Protein AF-A0AAX3UAV7-F1 (afdb_monomer)

Nearest PDB structures (foldseek):
  7ljc-assembly1_A  TM=6.115E-01  e=1.848E+00  Homo sapiens
  2ltr-assembly1_A  TM=4.407E-01  e=1.629E+00  Caenorhabditis elegans
  2zl1-assembly1_B  TM=4.610E-01  e=5.394E+00  unclassified
  5yk3-assembly2_B  TM=4.306E-01  e=4.465E+00  Homo sapiens

Structure (mmCIF, N/CA/C/O backbone):
data_AF-A0AAX3UAV7-F1
#
_entry.id   AF-A0AAX3UAV7-F1
#
loop_
_atom_site.group_PDB
_atom_site.id
_atom_site.type_symbol
_atom_site.label_atom_id
_atom_site.label_alt_id
_atom_site.label_comp_id
_atom_site.label_asym_id
_atom_site.label_entity_id
_atom_site.label_seq_id
_atom_site.pdbx_PDB_ins_code
_atom_site.Cartn_x
_atom_site.Cartn_y
_atom_site.Cartn_z
_atom_site.occupancy
_atom_site.B_iso_or_equiv
_atom_site.auth_seq_id
_atom_site.auth_comp_id
_atom_site.auth_asym_id
_atom_site.auth_atom_id
_atom_site.pdbx_PDB_model_num
ATOM 1 N N . MET A 1 1 ? 2.456 4.633 7.209 1.00 72.44 1 MET A N 1
ATOM 2 C CA . MET A 1 1 ? 3.830 4.374 6.747 1.00 72.44 1 MET A CA 1
ATOM 3 C C . MET A 1 1 ? 3.957 2.899 6.412 1.00 72.44 1 MET A C 1
ATOM 5 O O . MET A 1 1 ? 4.343 2.086 7.249 1.00 72.44 1 MET A O 1
ATOM 9 N N . GLY A 1 2 ? 3.514 2.546 5.212 1.00 84.94 2 GLY A N 1
ATOM 10 C CA . GLY A 1 2 ? 3.714 1.249 4.601 1.00 84.94 2 GLY A CA 1
ATOM 11 C C . GLY A 1 2 ? 5.12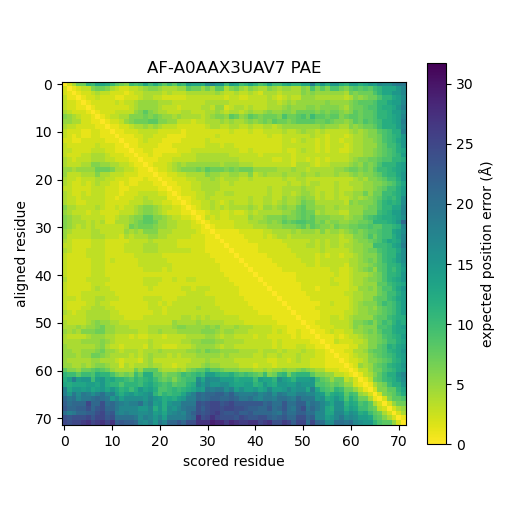9 1.123 4.044 1.00 84.94 2 GLY A C 1
ATOM 12 O O . GLY A 1 2 ? 5.794 2.110 3.741 1.00 84.94 2 GLY A O 1
ATOM 13 N N . VAL A 1 3 ? 5.586 -0.112 3.898 1.00 91.00 3 VAL A N 1
ATOM 14 C CA . VAL A 1 3 ? 6.913 -0.464 3.402 1.00 91.00 3 VAL A CA 1
ATOM 15 C C . VAL A 1 3 ? 6.756 -1.403 2.213 1.00 91.00 3 VAL A C 1
ATOM 17 O O . VAL A 1 3 ? 5.985 -2.365 2.265 1.00 91.00 3 VAL A O 1
ATOM 20 N N . LEU A 1 4 ? 7.505 -1.133 1.145 1.00 91.62 4 LEU A N 1
ATOM 21 C CA . LEU A 1 4 ? 7.647 -2.029 0.004 1.00 91.62 4 LEU A CA 1
ATOM 22 C C . LEU A 1 4 ? 8.941 -2.833 0.165 1.00 91.62 4 LEU A C 1
ATOM 24 O O . LEU A 1 4 ? 10.030 -2.269 0.157 1.00 91.62 4 LEU A O 1
ATOM 28 N N . ASN A 1 5 ? 8.815 -4.148 0.300 1.00 91.44 5 ASN A N 1
ATOM 29 C CA . ASN A 1 5 ? 9.933 -5.081 0.418 1.00 91.44 5 ASN A CA 1
ATOM 30 C C . ASN A 1 5 ? 9.992 -6.013 -0.798 1.00 91.44 5 ASN A C 1
ATOM 32 O O . ASN A 1 5 ? 9.017 -6.140 -1.536 1.00 91.44 5 ASN A O 1
ATOM 36 N 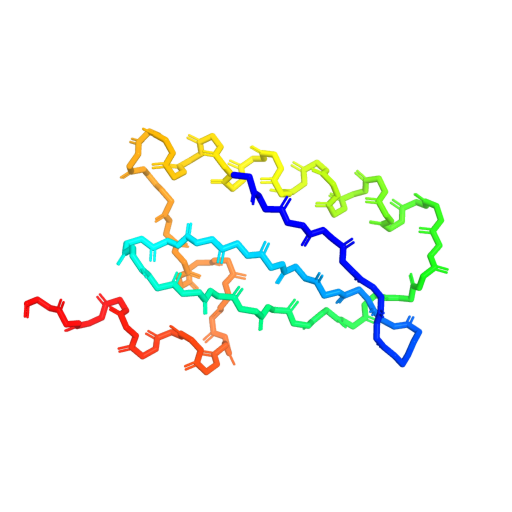N . VAL A 1 6 ? 11.108 -6.717 -0.977 1.00 91.44 6 VAL A N 1
ATOM 37 C CA . VAL A 1 6 ? 11.255 -7.771 -1.992 1.00 91.44 6 VAL A CA 1
ATOM 38 C C . VAL A 1 6 ? 11.525 -9.097 -1.288 1.00 91.44 6 VAL A C 1
ATOM 40 O O . VAL A 1 6 ? 12.371 -9.182 -0.401 1.00 91.44 6 VAL A O 1
ATOM 43 N N . ARG A 1 7 ? 10.784 -10.144 -1.654 1.00 89.31 7 ARG A N 1
ATOM 44 C CA . ARG A 1 7 ? 10.962 -11.509 -1.148 1.00 89.31 7 ARG A CA 1
ATOM 45 C C . ARG A 1 7 ? 10.886 -12.490 -2.308 1.00 89.31 7 ARG A C 1
ATOM 47 O O . ARG A 1 7 ? 9.897 -12.503 -3.035 1.00 89.31 7 ARG A O 1
ATOM 54 N N . ASN A 1 8 ? 11.914 -13.322 -2.464 1.00 88.31 8 ASN A N 1
ATOM 55 C CA . ASN A 1 8 ? 12.023 -14.305 -3.550 1.00 88.31 8 ASN A CA 1
ATOM 56 C C . ASN A 1 8 ? 11.826 -13.664 -4.943 1.00 88.31 8 ASN A C 1
ATOM 58 O O . ASN A 1 8 ? 11.089 -14.189 -5.773 1.00 88.31 8 ASN A O 1
ATOM 62 N N . GLY A 1 9 ? 12.405 -12.476 -5.158 1.00 87.31 9 GLY A N 1
ATOM 63 C CA . GLY A 1 9 ? 12.293 -11.724 -6.417 1.00 87.31 9 GLY A CA 1
ATOM 64 C C . GLY A 1 9 ? 10.929 -11.076 -6.679 1.00 87.31 9 GLY A C 1
ATOM 65 O O . GLY A 1 9 ? 10.719 -10.526 -7.758 1.00 87.31 9 GLY A O 1
ATOM 66 N N . LYS A 1 10 ? 10.002 -11.130 -5.714 1.00 89.81 10 LYS A N 1
ATOM 67 C CA . LYS A 1 10 ? 8.656 -10.557 -5.815 1.00 89.81 10 LYS A CA 1
ATOM 68 C C . LYS A 1 10 ? 8.428 -9.467 -4.783 1.00 89.81 10 LYS A C 1
ATOM 70 O O . LYS A 1 10 ? 8.909 -9.566 -3.654 1.00 89.81 10 LYS A O 1
ATOM 75 N N . PHE A 1 11 ? 7.643 -8.457 -5.134 1.00 91.69 11 PHE A N 1
ATOM 76 C CA . PHE A 1 11 ? 7.333 -7.385 -4.194 1.00 91.69 11 PHE A CA 1
ATOM 77 C C . PHE A 1 11 ? 6.335 -7.809 -3.120 1.00 91.69 11 PHE A C 1
ATOM 79 O O . PHE A 1 11 ? 5.368 -8.524 -3.390 1.00 91.69 11 PHE A O 1
ATOM 86 N N . VAL A 1 12 ? 6.550 -7.295 -1.915 1.00 91.19 12 VAL A N 1
ATOM 87 C CA . VAL A 1 12 ? 5.713 -7.472 -0.737 1.00 91.19 12 VAL A CA 1
ATOM 88 C C . VAL A 1 12 ? 5.352 -6.098 -0.184 1.00 91.19 12 VAL A C 1
ATOM 90 O O . VAL A 1 12 ? 6.223 -5.357 0.269 1.00 91.19 12 VAL A O 1
ATOM 93 N N . LEU A 1 13 ? 4.064 -5.778 -0.200 1.00 91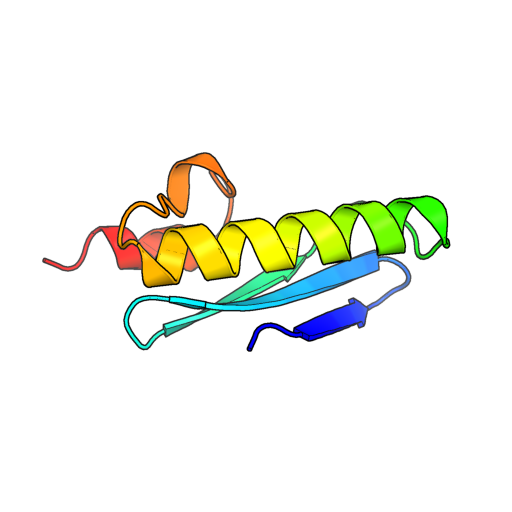.69 13 LEU A N 1
ATOM 94 C CA . LEU A 1 13 ? 3.490 -4.591 0.419 1.00 91.69 13 LEU A CA 1
ATOM 95 C C . LEU A 1 13 ? 3.227 -4.894 1.893 1.00 91.69 13 LEU A C 1
ATOM 97 O O . LEU A 1 13 ? 2.558 -5.873 2.225 1.00 91.69 13 LEU A O 1
ATOM 101 N N . GLN A 1 14 ? 3.742 -4.064 2.789 1.00 90.56 14 GLN A N 1
ATOM 102 C CA . GLN A 1 14 ? 3.516 -4.196 4.220 1.00 90.56 14 GLN A CA 1
ATOM 103 C C . GLN A 1 14 ? 2.955 -2.890 4.763 1.00 90.56 14 GLN A C 1
ATOM 105 O O . GLN A 1 14 ? 3.597 -1.855 4.654 1.00 90.56 14 GLN A O 1
ATOM 110 N N . PHE A 1 15 ? 1.772 -2.917 5.362 1.00 90.25 15 PHE A N 1
ATOM 111 C CA . PHE A 1 15 ? 1.145 -1.726 5.936 1.00 90.25 15 PHE A CA 1
ATOM 112 C C . PHE A 1 15 ? 0.285 -2.104 7.143 1.00 90.25 15 PHE A C 1
ATOM 114 O O . PHE A 1 15 ? 0.117 -3.285 7.457 1.00 90.25 15 PHE A O 1
ATOM 121 N N . ARG A 1 16 ? -0.204 -1.099 7.870 1.00 87.88 16 ARG A N 1
ATOM 122 C CA . ARG A 1 16 ? -1.146 -1.296 8.973 1.00 87.88 16 ARG A CA 1
ATOM 123 C C . ARG A 1 16 ? -2.502 -0.728 8.592 1.00 87.88 16 ARG A C 1
ATOM 125 O O . ARG A 1 16 ? -2.565 0.398 8.111 1.00 87.88 16 ARG A O 1
ATOM 132 N N . TYR A 1 17 ? -3.553 -1.493 8.842 1.00 86.94 17 TYR A N 1
ATOM 133 C CA . TYR A 1 17 ? -4.939 -1.078 8.664 1.00 86.94 17 TYR A CA 1
ATOM 134 C C . TYR A 1 17 ? -5.745 -1.558 9.873 1.00 86.94 17 TYR A C 1
ATOM 136 O O . TYR A 1 17 ? -5.592 -2.706 10.286 1.00 86.94 17 TYR A O 1
ATOM 144 N N . ARG A 1 18 ? -6.527 -0.663 10.495 1.00 85.50 18 ARG A N 1
ATOM 145 C CA . ARG A 1 18 ? -7.325 -0.942 11.710 1.00 85.50 18 ARG A CA 1
ATOM 146 C C . ARG A 1 18 ? -6.548 -1.668 12.824 1.00 85.50 18 ARG A C 1
ATOM 148 O O . ARG A 1 18 ? -7.012 -2.636 13.409 1.00 85.50 18 ARG A O 1
ATOM 155 N N . GLY A 1 19 ? -5.312 -1.233 13.080 1.00 84.00 19 GLY A N 1
ATOM 156 C CA . GLY A 1 19 ? -4.441 -1.828 14.105 1.00 84.00 19 GLY A CA 1
ATOM 157 C C . GLY A 1 19 ? -3.792 -3.163 13.719 1.00 84.00 19 GLY A C 1
ATOM 158 O O . GLY A 1 19 ? -2.873 -3.608 14.407 1.00 84.00 19 GLY A O 1
ATOM 159 N N . GLN A 1 20 ? -4.168 -3.772 12.591 1.00 85.06 20 GLN A N 1
ATOM 160 C CA . GLN A 1 20 ? -3.585 -5.025 12.135 1.00 85.06 20 GLN A CA 1
ATOM 161 C C . GLN A 1 20 ? -2.472 -4.814 11.107 1.00 85.06 20 GLN A C 1
ATOM 163 O O . GLN A 1 20 ? -2.520 -3.918 10.265 1.00 85.06 20 GLN A O 1
ATOM 168 N N . ARG A 1 21 ? -1.438 -5.661 11.174 1.00 88.19 21 ARG A N 1
ATOM 169 C CA . ARG A 1 21 ? -0.350 -5.687 10.194 1.00 88.19 21 ARG A CA 1
ATOM 170 C C . ARG A 1 21 ? -0.743 -6.538 8.987 1.00 88.19 21 ARG A C 1
ATOM 172 O O . ARG A 1 21 ? -0.748 -7.762 9.084 1.00 88.19 21 ARG A O 1
ATOM 179 N N . CYS A 1 22 ? -0.961 -5.894 7.849 1.00 87.69 22 CYS A N 1
ATOM 180 C CA . CYS A 1 22 ? -1.223 -6.545 6.572 1.00 87.69 22 CYS A CA 1
ATOM 181 C C . CYS A 1 22 ? 0.091 -6.764 5.809 1.00 87.69 22 CYS A C 1
ATOM 183 O O . CYS A 1 22 ? 0.970 -5.892 5.798 1.00 87.69 22 CYS A O 1
ATOM 185 N N . ARG A 1 23 ? 0.247 -7.935 5.181 1.00 89.62 23 ARG A N 1
ATOM 186 C CA . ARG A 1 23 ? 1.433 -8.284 4.389 1.00 89.62 23 ARG A CA 1
ATOM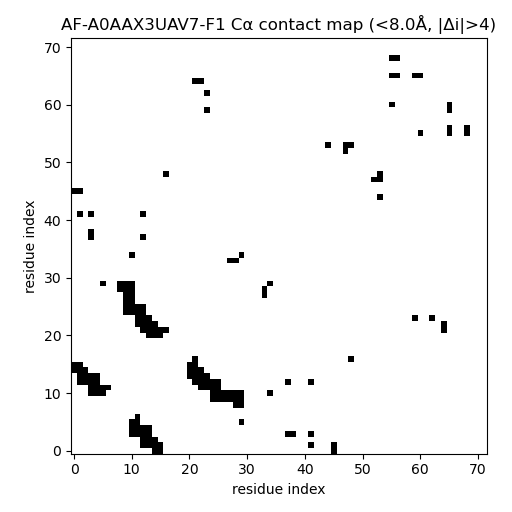 187 C C . ARG A 1 23 ? 1.015 -8.984 3.103 1.00 89.62 23 ARG A C 1
ATOM 189 O O . ARG A 1 23 ? 0.781 -10.187 3.102 1.00 89.62 23 ARG A O 1
ATOM 196 N N . GLU A 1 24 ? 1.045 -8.235 2.010 1.00 89.12 24 GLU A N 1
ATOM 197 C CA . GLU A 1 24 ? 0.570 -8.682 0.706 1.00 89.12 24 GLU A CA 1
ATOM 198 C C . GLU A 1 24 ? 1.718 -8.925 -0.257 1.00 89.12 24 GLU A C 1
ATOM 200 O O . GLU A 1 24 ? 2.438 -8.003 -0.641 1.00 89.12 24 GLU A O 1
ATOM 205 N N . GLN A 1 25 ? 1.897 -10.182 -0.659 1.00 88.44 25 GLN A N 1
ATOM 206 C CA . GLN A 1 25 ? 2.867 -10.546 -1.683 1.00 88.44 25 GLN A CA 1
ATOM 207 C C . GLN A 1 25 ? 2.231 -10.451 -3.069 1.00 88.44 25 GLN A C 1
ATOM 209 O O . GLN A 1 25 ? 1.191 -11.041 -3.346 1.00 88.44 25 GLN A O 1
ATOM 214 N N . THR A 1 26 ? 2.900 -9.738 -3.965 1.00 87.69 26 THR A N 1
ATOM 215 C CA . THR A 1 26 ? 2.497 -9.602 -5.365 1.00 87.69 26 THR A CA 1
ATOM 216 C C . THR A 1 26 ? 3.188 -10.652 -6.235 1.00 87.69 26 THR A C 1
ATOM 218 O O . THR A 1 26 ? 4.182 -11.262 -5.840 1.00 87.69 26 THR A O 1
ATOM 221 N N . GLN A 1 27 ? 2.687 -10.856 -7.454 1.00 87.81 27 GLN A N 1
ATOM 222 C CA . GLN A 1 27 ? 3.358 -11.689 -8.462 1.00 87.81 27 GLN A CA 1
ATOM 223 C C . GLN A 1 27 ? 4.344 -10.895 -9.336 1.00 87.81 27 GLN A C 1
ATOM 225 O O . GLN A 1 27 ? 4.933 -11.455 -10.257 1.00 87.81 27 GLN A O 1
ATOM 230 N N . LEU A 1 28 ? 4.525 -9.600 -9.061 1.00 88.38 28 LEU A N 1
ATOM 231 C CA . LEU A 1 28 ? 5.372 -8.720 -9.857 1.00 88.38 28 LEU A CA 1
ATOM 232 C C . LEU A 1 28 ? 6.847 -8.945 -9.527 1.00 88.38 28 LEU A C 1
ATOM 234 O O . LEU A 1 28 ? 7.230 -8.934 -8.357 1.00 88.38 28 LEU A O 1
ATOM 238 N N . HIS A 1 29 ? 7.653 -9.098 -10.575 1.00 88.88 29 HIS A N 1
ATOM 239 C CA . HIS A 1 29 ? 9.107 -9.194 -10.480 1.00 88.88 29 HIS A CA 1
ATOM 240 C C . HIS A 1 29 ? 9.725 -7.851 -10.099 1.00 88.88 29 HIS A C 1
ATOM 242 O O . HIS A 1 29 ? 9.218 -6.802 -10.519 1.00 88.88 29 HIS A O 1
ATOM 248 N N . ASP A 1 30 ? 10.833 -7.911 -9.359 1.00 89.50 30 ASP A N 1
ATOM 249 C CA . ASP A 1 30 ? 11.621 -6.743 -8.976 1.00 89.50 30 ASP A CA 1
ATOM 250 C C . ASP A 1 30 ? 12.222 -6.045 -10.203 1.00 89.50 30 ASP A C 1
ATOM 252 O O . ASP A 1 30 ? 13.225 -6.464 -10.775 1.00 89.50 30 ASP A O 1
ATOM 256 N N . ASN A 1 31 ? 11.549 -4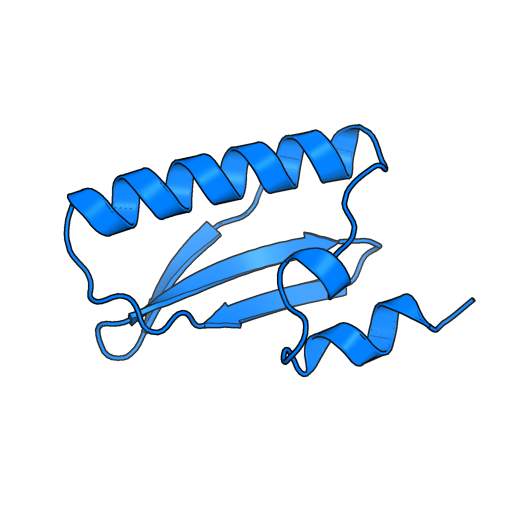.985 -10.647 1.00 92.56 31 ASN A N 1
ATOM 257 C CA . ASN A 1 31 ? 12.042 -4.075 -11.665 1.00 92.56 31 ASN A CA 1
ATOM 258 C C . ASN A 1 31 ? 11.578 -2.643 -11.352 1.00 92.56 31 ASN A C 1
ATOM 260 O O . ASN A 1 31 ? 10.617 -2.415 -10.609 1.00 92.56 31 ASN A O 1
ATOM 264 N N . LYS A 1 32 ? 12.254 -1.654 -11.945 1.00 91.56 32 LYS A N 1
ATOM 265 C CA . LYS A 1 32 ? 12.027 -0.231 -11.644 1.00 91.56 32 LYS A CA 1
ATOM 266 C C . LYS A 1 32 ? 10.602 0.237 -11.972 1.00 91.56 32 LYS A C 1
ATOM 268 O O . LYS A 1 32 ? 10.024 1.024 -11.226 1.00 91.56 32 LYS A O 1
ATOM 273 N N . ALA A 1 33 ? 10.013 -0.262 -13.059 1.00 93.12 33 ALA A N 1
ATOM 274 C CA . ALA A 1 33 ? 8.661 0.113 -13.476 1.00 93.12 33 ALA A CA 1
ATOM 275 C C . ALA A 1 33 ? 7.591 -0.391 -12.489 1.00 93.12 33 ALA A C 1
ATOM 277 O O . ALA A 1 33 ? 6.726 0.376 -12.055 1.00 93.12 33 ALA A O 1
ATOM 278 N N . ASN A 1 34 ? 7.687 -1.659 -12.085 1.00 92.50 34 ASN A N 1
ATOM 279 C CA . ASN A 1 34 ? 6.801 -2.287 -11.109 1.00 92.50 34 ASN A CA 1
ATOM 280 C C . ASN A 1 34 ? 6.970 -1.657 -9.729 1.00 92.50 34 ASN A C 1
ATOM 282 O O . ASN A 1 34 ? 5.969 -1.373 -9.075 1.00 92.50 34 ASN A O 1
ATOM 286 N N . ARG A 1 35 ? 8.209 -1.358 -9.323 1.00 92.69 35 ARG A N 1
ATOM 287 C CA . ARG A 1 35 ? 8.495 -0.649 -8.074 1.00 92.69 35 ARG A CA 1
ATOM 288 C C . ARG A 1 35 ? 7.784 0.701 -8.023 1.00 92.69 35 ARG A C 1
ATOM 290 O O . ARG A 1 35 ? 6.991 0.931 -7.118 1.00 92.69 35 ARG A O 1
ATOM 297 N N . ASN A 1 36 ? 7.955 1.539 -9.047 1.00 93.19 36 ASN A N 1
ATOM 298 C CA . ASN A 1 36 ? 7.292 2.846 -9.127 1.00 93.19 36 ASN A CA 1
ATOM 299 C C . ASN A 1 36 ? 5.758 2.734 -9.145 1.00 93.19 36 ASN A C 1
ATOM 301 O O . ASN A 1 36 ? 5.047 3.625 -8.675 1.00 93.19 36 ASN A O 1
ATOM 305 N N . ARG A 1 37 ? 5.209 1.666 -9.737 1.00 92.94 37 ARG A N 1
ATOM 306 C C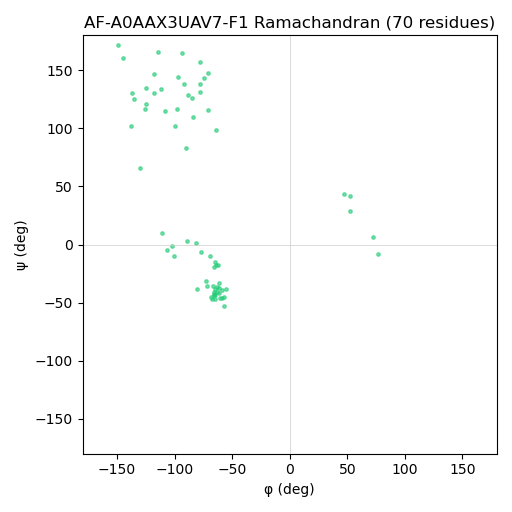A . ARG A 1 37 ? 3.764 1.399 -9.719 1.00 92.94 37 ARG A CA 1
ATOM 307 C C . ARG A 1 37 ? 3.287 1.032 -8.314 1.00 92.94 37 ARG A C 1
ATOM 309 O O . ARG A 1 37 ? 2.273 1.564 -7.872 1.00 92.94 37 ARG A O 1
ATOM 316 N N . LEU A 1 38 ? 4.014 0.163 -7.620 1.00 92.56 38 LEU A N 1
ATOM 317 C CA . LEU A 1 38 ? 3.668 -0.296 -6.277 1.00 92.56 38 LEU A CA 1
ATOM 318 C C . LEU A 1 38 ? 3.876 0.779 -5.212 1.00 92.56 38 LEU A C 1
ATOM 320 O O . LEU A 1 38 ? 3.054 0.890 -4.315 1.00 92.56 38 LEU A O 1
ATOM 324 N N . GLU A 1 39 ? 4.902 1.618 -5.333 1.00 92.12 39 GLU A N 1
ATOM 325 C CA . GLU A 1 39 ? 5.092 2.776 -4.453 1.00 92.12 39 GLU A CA 1
ATOM 326 C C . GLU A 1 39 ? 3.938 3.781 -4.596 1.00 92.12 39 GLU A C 1
ATOM 328 O O . GLU A 1 39 ? 3.434 4.293 -3.598 1.00 92.12 39 GLU A O 1
ATOM 333 N N . ARG A 1 40 ? 3.457 4.026 -5.824 1.00 93.44 40 ARG A N 1
ATOM 334 C CA . ARG A 1 40 ? 2.263 4.859 -6.056 1.00 93.44 40 ARG A CA 1
ATOM 335 C C . ARG A 1 40 ? 0.995 4.228 -5.490 1.00 93.44 40 ARG A C 1
ATOM 337 O O . ARG A 1 40 ? 0.202 4.930 -4.870 1.00 93.44 40 ARG A O 1
ATOM 344 N N . LEU A 1 41 ? 0.818 2.920 -5.681 1.00 92.50 41 LEU A N 1
ATOM 345 C CA . LEU A 1 41 ? -0.292 2.175 -5.086 1.00 92.50 41 LEU A CA 1
ATOM 346 C C . LEU A 1 41 ? -0.264 2.292 -3.558 1.00 92.50 41 LEU A C 1
ATOM 348 O O . LEU A 1 41 ? -1.286 2.590 -2.956 1.00 92.50 41 LEU A O 1
ATOM 352 N N . LEU A 1 42 ? 0.905 2.117 -2.940 1.00 92.50 42 LEU A N 1
ATOM 353 C CA . LEU A 1 42 ? 1.070 2.199 -1.494 1.00 92.50 42 LEU A CA 1
ATOM 354 C C . LEU A 1 42 ? 0.693 3.586 -0.963 1.00 92.50 42 LEU A C 1
ATOM 356 O O . LEU A 1 42 ? -0.085 3.672 -0.022 1.00 92.50 42 LEU A O 1
ATOM 360 N N . LYS A 1 43 ? 1.156 4.660 -1.615 1.00 92.94 43 LYS A N 1
ATOM 361 C CA . LYS A 1 43 ? 0.764 6.036 -1.267 1.00 92.94 43 LYS A CA 1
ATOM 362 C C . LYS A 1 43 ? -0.745 6.260 -1.373 1.00 92.94 43 LYS A C 1
ATOM 364 O O . LYS A 1 43 ? -1.323 6.940 -0.532 1.00 92.94 43 LYS A O 1
ATOM 369 N N . ARG A 1 44 ? -1.388 5.688 -2.396 1.00 93.44 44 ARG A N 1
ATOM 370 C CA . ARG A 1 44 ? -2.845 5.760 -2.561 1.00 93.44 44 ARG A CA 1
ATOM 371 C C . ARG A 1 44 ? -3.572 5.034 -1.431 1.00 93.44 44 ARG A C 1
ATOM 373 O O . ARG A 1 44 ? -4.472 5.613 -0.8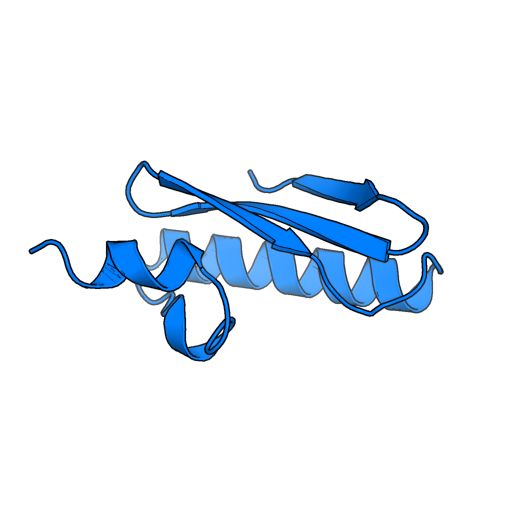41 1.00 93.44 44 ARG A O 1
ATOM 380 N N . ILE A 1 45 ? -3.139 3.818 -1.100 1.00 91.75 45 ILE A N 1
ATOM 381 C CA . ILE A 1 45 ? -3.679 3.047 0.027 1.00 91.75 45 ILE A CA 1
ATOM 382 C C . ILE A 1 45 ? -3.542 3.848 1.325 1.00 91.75 45 ILE A C 1
ATOM 384 O O . ILE A 1 45 ? -4.493 3.946 2.085 1.00 91.75 45 ILE A O 1
ATOM 388 N N . GLU A 1 46 ? -2.389 4.469 1.576 1.00 91.31 46 GLU A N 1
ATOM 389 C CA . GLU A 1 46 ? -2.194 5.301 2.767 1.00 91.31 46 GLU A CA 1
ATOM 390 C C . GLU A 1 46 ? -3.138 6.504 2.823 1.00 91.31 46 GLU A C 1
ATOM 392 O O . GLU A 1 46 ? -3.683 6.787 3.889 1.00 91.31 46 GLU A O 1
ATOM 397 N N . ALA A 1 47 ? -3.363 7.184 1.695 1.00 93.94 47 ALA 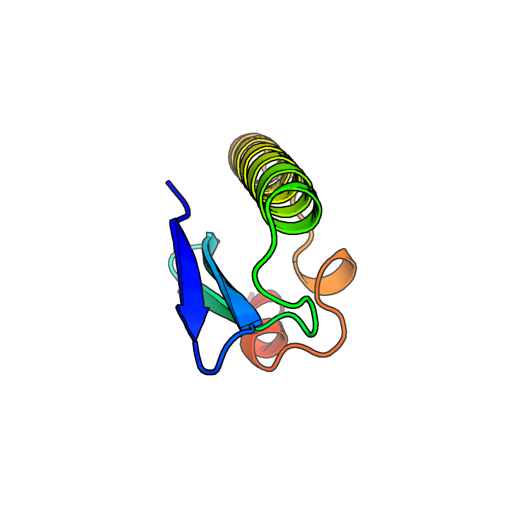A N 1
ATOM 398 C CA . ALA A 1 47 ? -4.319 8.285 1.615 1.00 93.94 47 ALA A CA 1
ATOM 399 C C . ALA A 1 47 ? -5.760 7.808 1.860 1.00 93.94 47 ALA A C 1
ATOM 401 O O . ALA A 1 47 ? -6.489 8.432 2.622 1.00 93.94 47 ALA A O 1
ATOM 402 N N . GLU A 1 48 ? -6.161 6.681 1.272 1.00 92.81 48 GLU A N 1
ATOM 403 C CA . GLU A 1 48 ? -7.494 6.104 1.474 1.00 92.81 48 GLU A CA 1
ATOM 404 C C . GLU A 1 48 ? -7.694 5.616 2.919 1.00 92.81 48 GLU A C 1
ATOM 406 O O . GLU A 1 48 ? -8.780 5.778 3.470 1.00 92.81 48 GLU A O 1
ATOM 411 N N . ILE A 1 49 ? -6.656 5.070 3.568 1.00 90.50 49 ILE A N 1
ATOM 412 C CA . ILE A 1 49 ? -6.699 4.688 4.991 1.00 90.50 49 ILE A CA 1
ATOM 413 C C . ILE A 1 49 ? -6.855 5.933 5.863 1.00 90.50 49 ILE A C 1
ATOM 415 O O . ILE A 1 49 ? -7.636 5.920 6.808 1.00 90.50 49 ILE A O 1
ATOM 419 N N . PHE A 1 50 ? -6.123 7.005 5.554 1.00 91.06 50 PHE A N 1
ATOM 420 C CA . PHE A 1 50 ? -6.227 8.271 6.278 1.00 91.06 50 PHE A CA 1
ATOM 421 C C . PHE A 1 50 ? -7.619 8.904 6.145 1.00 91.06 50 PHE A C 1
ATOM 423 O O . PHE A 1 50 ? -8.128 9.473 7.104 1.00 91.06 50 PHE A O 1
ATOM 430 N N . LEU A 1 51 ? -8.243 8.766 4.973 1.00 93.50 51 LEU A N 1
ATOM 431 C CA . LEU A 1 51 ? -9.603 9.228 4.696 1.00 93.50 51 LEU A CA 1
ATOM 432 C C . LEU A 1 51 ? -10.695 8.256 5.183 1.00 93.50 51 LEU A C 1
ATOM 434 O O . LEU A 1 51 ? -11.866 8.517 4.936 1.00 93.50 51 LEU A O 1
ATOM 438 N N . ASP A 1 52 ? -10.325 7.133 5.809 1.00 89.06 52 ASP A N 1
ATOM 439 C CA . ASP A 1 52 ? -11.218 6.030 6.208 1.00 89.06 52 ASP A CA 1
ATOM 440 C C . ASP A 1 52 ? -12.110 5.489 5.066 1.00 89.06 52 ASP A C 1
ATOM 442 O O . ASP A 1 52 ? -13.203 4.971 5.270 1.00 89.06 52 ASP A O 1
ATOM 446 N N . THR A 1 53 ? -11.624 5.594 3.827 1.00 92.06 53 THR A N 1
ATOM 447 C CA . THR A 1 53 ? -12.300 5.121 2.601 1.00 92.06 53 THR A CA 1
ATOM 448 C C . THR A 1 53 ? -11.664 3.860 2.025 1.00 92.06 53 THR A C 1
ATOM 450 O O . THR A 1 53 ? -12.153 3.299 1.046 1.00 92.06 53 THR A O 1
ATOM 453 N N . PHE A 1 54 ? -10.560 3.401 2.614 1.00 90.81 54 PHE A N 1
ATOM 454 C CA . PHE A 1 54 ? -9.849 2.227 2.136 1.00 90.81 54 PHE A CA 1
ATOM 455 C C . PHE A 1 54 ? -10.632 0.940 2.403 1.00 90.81 54 PHE A C 1
ATOM 457 O O . PHE A 1 54 ? -10.800 0.529 3.553 1.00 90.81 54 PHE A O 1
ATOM 464 N N . ASP A 1 55 ? -11.031 0.264 1.325 1.00 88.38 55 ASP A N 1
ATOM 465 C CA . ASP A 1 55 ? -11.603 -1.079 1.370 1.00 88.38 55 ASP A CA 1
ATOM 466 C C . ASP A 1 55 ? -10.552 -2.133 1.016 1.00 88.38 55 ASP A C 1
ATOM 468 O O . ASP A 1 55 ? -10.239 -2.399 -0.147 1.00 88.38 55 ASP A O 1
ATOM 472 N N . TYR A 1 56 ? -10.045 -2.795 2.050 1.00 86.19 56 TYR A N 1
ATOM 473 C CA . TYR A 1 56 ? -9.053 -3.852 1.922 1.00 86.19 56 TYR A CA 1
ATOM 474 C C . TYR A 1 56 ? -9.493 -4.993 0.983 1.00 86.19 56 TYR A C 1
ATOM 476 O O . TYR A 1 56 ? -8.673 -5.525 0.229 1.00 86.19 56 TYR A O 1
ATOM 484 N N . THR A 1 57 ? -10.774 -5.374 1.003 1.00 83.81 57 THR A N 1
ATOM 485 C CA . THR A 1 57 ? -11.283 -6.519 0.229 1.00 83.81 57 THR A CA 1
ATOM 486 C C . THR A 1 57 ? -11.360 -6.227 -1.266 1.00 83.81 57 THR A C 1
ATOM 488 O O . THR A 1 57 ? -11.095 -7.119 -2.073 1.00 83.81 57 THR A O 1
ATOM 491 N N . SER A 1 58 ? -11.604 -4.966 -1.632 1.00 86.31 58 SER A N 1
ATOM 492 C CA . SER A 1 58 ? -11.557 -4.493 -3.017 1.00 86.31 58 SER A CA 1
ATOM 493 C C . SER A 1 58 ? -10.149 -4.569 -3.616 1.00 86.31 58 SER A C 1
ATOM 495 O O . SER A 1 58 ? -9.986 -4.942 -4.778 1.00 86.31 58 SER A O 1
ATOM 497 N N . TYR A 1 59 ? -9.112 -4.265 -2.828 1.00 85.94 59 TYR A N 1
ATOM 498 C CA . TYR A 1 59 ? -7.718 -4.336 -3.288 1.00 85.94 59 TYR A CA 1
ATOM 499 C C . TYR A 1 59 ? -7.143 -5.755 -3.259 1.00 85.94 59 TYR A C 1
ATOM 501 O O . TYR A 1 59 ? -6.387 -6.138 -4.156 1.00 85.94 59 TYR A O 1
ATOM 509 N N . PHE A 1 60 ? -7.481 -6.539 -2.232 1.00 84.62 60 PHE A N 1
ATOM 510 C CA . PHE A 1 60 ? -6.888 -7.851 -1.974 1.00 84.62 60 PHE A CA 1
ATOM 511 C C . PHE A 1 60 ? -7.960 -8.931 -1.739 1.00 84.62 60 PHE A C 1
ATOM 513 O O . PHE A 1 60 ? -8.024 -9.522 -0.658 1.00 84.62 60 PHE A O 1
ATOM 520 N N . PRO A 1 61 ? -8.770 -9.272 -2.761 1.00 78.88 61 PRO A N 1
ATOM 521 C CA . PRO A 1 61 ? -9.924 -10.166 -2.605 1.00 78.88 61 PRO A CA 1
ATOM 522 C C . PRO A 1 61 ? -9.555 -11.610 -2.237 1.00 78.88 61 PRO A C 1
ATOM 524 O O . PRO A 1 61 ? -10.390 -12.360 -1.743 1.00 78.88 61 PRO A O 1
ATOM 527 N N . LYS A 1 62 ? -8.305 -12.022 -2.484 1.00 72.38 62 LYS A N 1
ATOM 528 C CA . LYS A 1 62 ? -7.792 -13.374 -2.200 1.00 72.38 62 LYS A CA 1
ATOM 529 C C . LYS A 1 62 ? -6.771 -13.407 -1.060 1.00 72.38 62 LYS A C 1
ATOM 531 O O . LYS A 1 62 ? -6.100 -14.422 -0.883 1.00 72.38 62 LYS A O 1
ATOM 536 N N . SER A 1 63 ? -6.597 -12.308 -0.322 1.00 71.25 63 SER A N 1
ATOM 537 C CA . SER A 1 63 ? -5.612 -12.280 0.759 1.00 71.25 63 SER A CA 1
ATOM 538 C C . SER A 1 63 ? -6.122 -13.003 2.009 1.00 71.25 63 SER A C 1
ATOM 540 O O . SER A 1 63 ? -7.264 -12.776 2.411 1.00 71.25 63 SER A O 1
ATOM 542 N N . PRO A 1 64 ? -5.287 -13.803 2.698 1.00 62.34 64 PRO A N 1
ATOM 543 C CA . PRO A 1 64 ? -5.617 -14.353 4.012 1.00 62.34 64 PRO A CA 1
ATOM 544 C C . PRO A 1 64 ? -5.764 -13.281 5.109 1.00 62.34 64 PRO A C 1
ATOM 546 O O . PRO A 1 64 ? -6.332 -13.569 6.155 1.00 62.34 64 PRO A O 1
ATOM 549 N N . CYS A 1 65 ? -5.305 -12.041 4.897 1.00 57.50 65 CYS A N 1
ATOM 550 C CA . CYS A 1 65 ? -5.582 -10.919 5.807 1.00 57.50 65 CYS A CA 1
ATOM 551 C C . CYS A 1 65 ? -7.008 -10.350 5.649 1.00 57.50 65 CYS A C 1
ATOM 553 O O . CYS A 1 65 ? -7.430 -9.534 6.464 1.00 57.50 65 CYS A O 1
ATOM 555 N N . SER A 1 66 ? -7.787 -10.814 4.662 1.00 52.72 66 SER A N 1
ATOM 556 C CA . SER A 1 66 ? -9.203 -10.438 4.490 1.00 52.72 66 SER A CA 1
ATOM 557 C C . SER A 1 66 ? -10.102 -10.845 5.664 1.00 52.72 66 SER A C 1
ATOM 559 O O . SER A 1 66 ? -11.186 -10.288 5.833 1.00 52.72 66 SER A O 1
ATOM 561 N N . VAL A 1 67 ? -9.648 -11.775 6.511 1.00 49.78 67 VAL A N 1
ATOM 562 C CA . VAL A 1 67 ? -10.422 -12.325 7.635 1.00 49.78 67 VAL A CA 1
ATOM 563 C C . VAL A 1 67 ? -10.745 -11.260 8.698 1.00 49.78 67 VAL A C 1
ATOM 565 O O . VAL A 1 67 ? -11.676 -11.433 9.477 1.00 49.78 67 VAL A O 1
ATOM 568 N N . VAL A 1 68 ? -10.041 -10.124 8.715 1.00 48.88 68 VAL A N 1
ATOM 569 C CA . VAL A 1 68 ? -10.148 -9.139 9.810 1.00 48.88 68 VAL A CA 1
ATOM 570 C C . VAL A 1 68 ? -11.040 -7.942 9.487 1.00 48.88 68 VAL A C 1
ATOM 572 O O . VAL A 1 68 ? -11.458 -7.230 10.393 1.00 48.88 68 VAL A O 1
ATOM 575 N N . ALA A 1 69 ? -11.476 -7.778 8.235 1.00 45.62 69 ALA A N 1
ATOM 576 C CA . ALA A 1 69 ? -12.505 -6.787 7.904 1.00 45.62 69 ALA A CA 1
ATOM 577 C C . ALA A 1 69 ? -13.907 -7.152 8.453 1.00 45.62 69 ALA A C 1
ATOM 579 O O . ALA A 1 69 ? -14.807 -6.319 8.408 1.00 45.62 69 ALA A O 1
ATOM 580 N N . LYS A 1 70 ? -14.097 -8.378 8.975 1.00 40.16 70 LYS A N 1
ATOM 581 C CA . LYS A 1 70 ? -15.378 -8.895 9.495 1.00 40.16 70 LYS A CA 1
ATOM 582 C C . LYS A 1 70 ? -15.523 -8.918 11.020 1.00 40.16 70 LYS A C 1
ATOM 584 O O . LYS A 1 70 ? -16.582 -9.313 11.493 1.00 40.16 70 LYS A O 1
ATOM 589 N N . LEU A 1 71 ? -14.514 -8.517 11.791 1.00 36.62 71 LEU A N 1
ATOM 590 C CA . LEU A 1 71 ? -14.669 -8.388 13.244 1.00 36.62 71 LEU A CA 1
ATOM 591 C C . LEU A 1 71 ? -15.138 -6.970 13.576 1.00 36.62 71 LEU A C 1
ATOM 593 O O . LEU A 1 71 ? -14.341 -6.066 13.817 1.00 36.62 71 LEU A O 1
ATOM 597 N N . SER A 1 72 ? -16.457 -6.818 13.455 1.00 37.59 72 SER A N 1
ATOM 598 C CA . SER A 1 72 ? -17.300 -5.888 14.212 1.00 37.59 72 SER A CA 1
ATOM 599 C C . SER A 1 72 ? -17.141 -6.075 15.716 1.00 37.59 72 SER A C 1
ATOM 601 O O . SER A 1 72 ? -16.995 -7.253 16.120 1.00 37.59 72 SER A O 1
#

Foldseek 3Di:
DWDWDADPQWIWIWDDAPNDIDIDTDPDGDDPVVVVVVVVVNVVQVVCRVVVNHDPCVVCVPDPVNVPVPDD

Solvent-accessible surface area (backbone atoms only — not comparable to full-atom values): 4463 Å² total; per-residue (Å²): 136,63,48,84,44,74,56,96,60,17,37,29,46,35,38,72,58,96,92,40,80,44,77,48,75,51,92,49,58,80,41,74,70,53,48,58,50,49,54,51,49,49,53,49,50,53,52,27,51,74,68,75,67,58,56,66,53,81,77,38,77,84,44,85,71,51,71,62,84,71,71,122

pLDDT: mean 83.77, std 14.58, range [36.62, 93.94]

InterPro domains:
  IPR022000 Min27-like integrase, DNA-binding domain [PF12167] (2-64)

Secondary structure (DSSP, 8-state):
--EEEEETTEEEEEEEETTEEEEEEEEEES-HHHHHHHHHHHHHHHHHHHTT---HHHH-TT-GGGGGGG--

Mean predicted aligned error: 5.8 Å

Radius of gyration: 12.19 Å;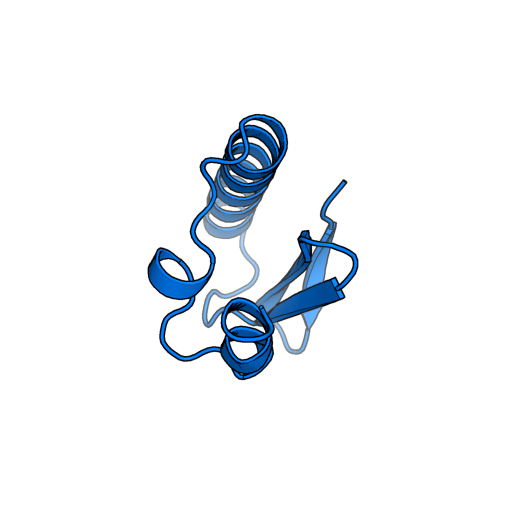 Cα contacts (8 Å, |Δi|>4): 82; chains: 1; bounding box: 30×24×28 Å

Organism: NCBI:txid28171

Sequence (72 aa):
MGVLNVRNGKFVLQFRYRGQRCREQTQLHDNKANRNRLERLLKRIEAEIFLDTFDYTSYFPKSPCSVVAKLS